Protein AF-A0A2E6X6Z6-F1 (afdb_monomer_lite)

Secondary structure (DSSP, 8-state):
--HHHHHHHHHHHHHHHHHHHHHHHHHHHHHHHHHHHHH----EEE-TT--GGGTT-EEETTT--BS-HHHH-

Sequence (73 aa):
MSILLEENIVKREEILYYMKIIENLKKDIKNNEKIIFKKCAHVFVRDPNALFDDGCKKYCKKCLLWADKYMYE

Foldseek 3Di:
DDPVVVVVVVVVVVVVVVVVVVVVVVVVVLQVVLVCVVPDPFDWDADPPQDPVSRQFTAGPPSRHTPDVPSND

Structure (mmCIF, N/CA/C/O backbone):
data_AF-A0A2E6X6Z6-F1
#
_entry.id   AF-A0A2E6X6Z6-F1
#
loop_
_atom_site.group_PDB
_atom_site.id
_atom_site.type_symbol
_atom_site.label_atom_id
_atom_site.label_alt_id
_atom_site.label_comp_id
_atom_site.label_asym_id
_atom_site.label_entity_id
_atom_site.label_seq_id
_atom_site.pdbx_PDB_ins_code
_atom_site.Cartn_x
_atom_site.Cartn_y
_atom_site.Cartn_z
_atom_site.occupancy
_atom_site.B_iso_or_equiv
_atom_site.auth_seq_id
_atom_site.auth_comp_id
_atom_site.auth_asym_id
_atom_site.auth_atom_id
_atom_site.pdbx_PDB_model_num
ATOM 1 N N . MET A 1 1 ? -23.672 -0.979 35.066 1.00 62.22 1 MET A N 1
ATOM 2 C CA . MET A 1 1 ? -23.164 -0.346 33.830 1.00 62.22 1 MET A CA 1
ATOM 3 C C . MET A 1 1 ? -24.281 -0.405 32.787 1.00 62.22 1 MET A C 1
ATOM 5 O O . MET A 1 1 ? -25.054 -1.349 32.857 1.0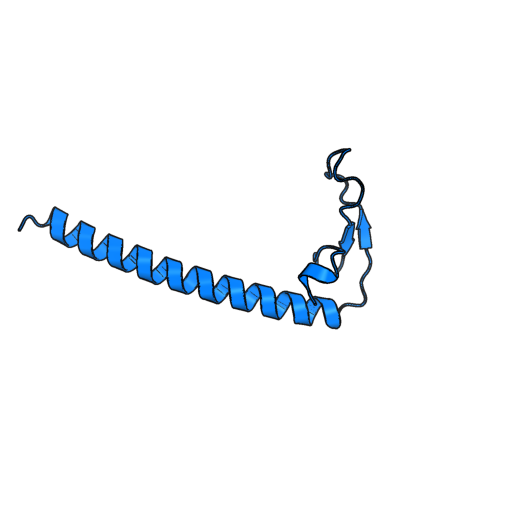0 62.22 1 MET A O 1
ATOM 9 N N . SER A 1 2 ? -24.463 0.583 31.900 1.00 86.75 2 SER A N 1
ATOM 10 C CA . SER A 1 2 ? -25.507 0.494 30.857 1.00 86.75 2 SER A CA 1
ATOM 11 C C . SER A 1 2 ? -25.044 -0.409 29.705 1.0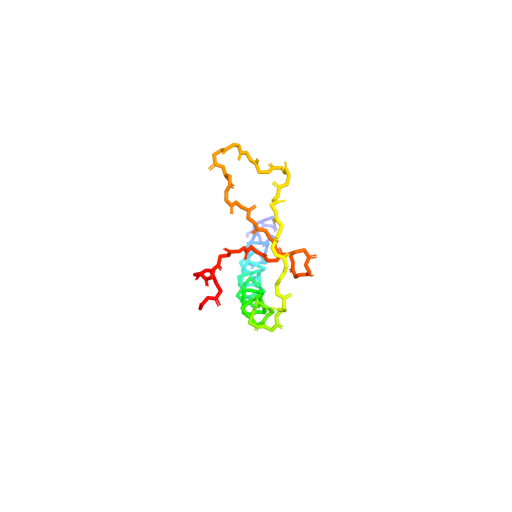0 86.75 2 SER A C 1
ATOM 13 O O . SER A 1 2 ? -23.882 -0.339 29.315 1.00 86.75 2 SER A O 1
ATOM 15 N N . ILE A 1 3 ? -25.943 -1.219 29.135 1.00 92.88 3 ILE A N 1
ATOM 16 C CA . ILE A 1 3 ? -25.655 -2.148 28.016 1.00 92.88 3 ILE A CA 1
ATOM 17 C C . ILE A 1 3 ? -24.976 -1.418 26.841 1.00 92.88 3 ILE A C 1
ATOM 19 O O . ILE A 1 3 ? -23.990 -1.887 26.283 1.00 92.88 3 ILE A O 1
ATOM 23 N N . LEU A 1 4 ? -25.430 -0.198 26.538 1.00 94.62 4 LEU A N 1
ATOM 24 C CA . LEU A 1 4 ? -24.844 0.646 25.491 1.00 94.62 4 LEU A CA 1
ATOM 25 C C . LEU A 1 4 ? -23.394 1.070 25.777 1.00 94.62 4 LEU A C 1
ATOM 27 O O . LEU A 1 4 ? -22.647 1.374 24.846 1.00 94.62 4 LEU A O 1
ATOM 31 N N . LEU A 1 5 ? -22.983 1.147 27.046 1.00 94.44 5 LEU A N 1
ATOM 32 C CA . LEU A 1 5 ? -21.595 1.453 27.386 1.00 94.44 5 LEU A CA 1
ATOM 33 C C . LEU A 1 5 ? -20.691 0.254 27.091 1.00 94.44 5 LEU A C 1
ATOM 35 O O . LEU A 1 5 ? -19.621 0.437 26.518 1.00 94.44 5 LEU A O 1
ATOM 39 N N . GLU A 1 6 ? -21.140 -0.953 27.433 1.00 94.00 6 GLU A N 1
ATOM 40 C CA . GLU A 1 6 ? -20.412 -2.199 27.168 1.00 94.00 6 GLU A CA 1
ATOM 41 C C . GLU A 1 6 ? -20.251 -2.428 25.659 1.00 94.00 6 GLU A C 1
ATOM 43 O O . GLU A 1 6 ? -19.135 -2.642 25.188 1.00 94.00 6 GLU A O 1
ATOM 48 N N . GLU A 1 7 ? -21.315 -2.241 24.874 1.00 95.94 7 GLU A N 1
ATOM 49 C CA . GLU A 1 7 ? -21.244 -2.314 23.407 1.00 95.94 7 GLU A CA 1
ATOM 50 C C . GLU A 1 7 ? -20.252 -1.307 22.805 1.00 95.94 7 GLU A C 1
ATOM 52 O O . GLU A 1 7 ? -19.536 -1.616 21.851 1.00 95.94 7 GLU A O 1
ATOM 57 N N . ASN A 1 8 ? -20.193 -0.087 23.348 1.00 96.75 8 ASN A N 1
ATOM 58 C CA . ASN A 1 8 ? -19.254 0.928 22.873 1.00 96.75 8 ASN A CA 1
ATOM 59 C C . ASN A 1 8 ? -17.800 0.590 23.215 1.00 96.75 8 ASN A C 1
ATOM 61 O O . ASN A 1 8 ? -16.910 0.925 22.433 1.00 96.75 8 ASN A O 1
ATOM 65 N N . ILE A 1 9 ? -17.547 -0.046 24.360 1.00 96.69 9 ILE A N 1
ATOM 66 C CA . ILE A 1 9 ? -16.205 -0.511 24.730 1.00 96.69 9 ILE A CA 1
ATOM 67 C C . ILE A 1 9 ? -15.748 -1.581 23.737 1.00 96.69 9 ILE A C 1
ATOM 69 O O . ILE A 1 9 ? -14.690 -1.416 23.132 1.00 96.69 9 ILE A O 1
ATOM 73 N N . VAL A 1 10 ? -16.588 -2.586 23.470 1.00 97.12 10 VAL A N 1
ATOM 74 C CA . VAL A 1 10 ? -16.288 -3.652 22.498 1.00 97.12 10 VAL A CA 1
ATOM 75 C C . VAL A 1 10 ? -15.993 -3.071 21.112 1.00 97.12 10 VAL A C 1
ATOM 77 O O . VAL A 1 10 ? -14.953 -3.360 20.525 1.00 97.12 10 VAL A O 1
ATOM 80 N N . LYS A 1 11 ? -16.837 -2.161 20.609 1.00 97.62 11 LYS A N 1
ATOM 81 C CA . LYS A 1 11 ? -16.614 -1.518 19.299 1.00 97.62 11 LYS A CA 1
ATOM 82 C C . LYS A 1 11 ? -15.309 -0.719 19.243 1.00 97.62 11 LYS A C 1
ATOM 84 O O . LYS A 1 11 ? -14.657 -0.670 18.203 1.00 97.62 11 LYS A O 1
ATOM 89 N N . ARG A 1 12 ? -14.905 -0.074 20.343 1.00 97.31 12 ARG A N 1
ATOM 90 C CA . ARG A 1 12 ? -13.617 0.639 20.414 1.00 97.31 12 ARG A CA 1
ATOM 91 C C . ARG A 1 12 ? -12.438 -0.326 20.348 1.00 97.31 12 ARG A C 1
ATOM 93 O O . ARG A 1 12 ? -11.462 -0.025 19.666 1.00 97.31 12 ARG A O 1
ATOM 100 N N . GLU A 1 13 ? -12.529 -1.470 21.014 1.00 97.94 13 GLU A N 1
ATOM 101 C CA . GLU A 1 13 ? -11.507 -2.518 20.943 1.00 97.94 13 GLU A CA 1
ATOM 102 C C . GLU A 1 13 ? -11.399 -3.105 19.530 1.00 97.94 13 GLU A C 1
ATOM 104 O O . GLU A 1 13 ? -10.292 -3.239 19.005 1.00 97.94 13 GLU A O 1
ATOM 109 N N . GLU A 1 14 ? -12.531 -3.355 18.867 1.00 98.31 14 GLU A N 1
ATOM 110 C CA . GLU A 1 14 ? -12.565 -3.790 17.467 1.00 98.31 14 GLU A CA 1
ATOM 111 C C . GLU A 1 14 ? -11.905 -2.768 16.536 1.00 98.31 14 GLU A C 1
ATOM 113 O O . GLU A 1 14 ? -11.093 -3.140 15.686 1.00 98.31 14 GLU A O 1
ATOM 118 N N . ILE A 1 15 ? -12.187 -1.472 16.713 1.00 98.25 15 ILE A N 1
ATOM 119 C CA . ILE A 1 15 ? -11.535 -0.405 15.938 1.00 98.25 15 ILE A CA 1
ATOM 120 C C . ILE A 1 15 ? -10.014 -0.491 16.086 1.00 98.25 15 ILE A C 1
ATOM 122 O O . ILE A 1 15 ? -9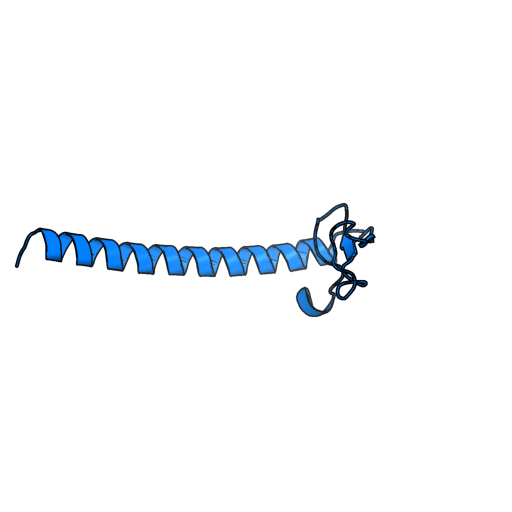.301 -0.482 15.082 1.00 98.25 15 ILE A O 1
ATOM 126 N N . LEU A 1 16 ? -9.506 -0.615 17.314 1.00 98.00 16 LEU A N 1
ATOM 127 C CA . LEU A 1 16 ? -8.065 -0.716 17.560 1.00 98.00 16 LEU A CA 1
ATOM 128 C C . LEU A 1 16 ? -7.462 -1.972 16.918 1.00 98.00 16 LEU A C 1
ATOM 130 O O . LEU A 1 16 ? -6.382 -1.910 16.321 1.00 98.00 16 LEU A O 1
ATOM 134 N N . TYR A 1 17 ? -8.172 -3.097 16.991 1.00 98.12 17 TYR A N 1
ATOM 135 C CA . TYR A 1 17 ? -7.775 -4.342 16.345 1.00 98.12 17 TYR A CA 1
ATOM 136 C C . TYR A 1 17 ? -7.661 -4.185 14.820 1.00 98.12 17 TYR A C 1
ATOM 138 O O . TYR A 1 17 ? -6.609 -4.480 14.243 1.00 98.12 17 TYR A O 1
ATOM 146 N N . TYR A 1 18 ? -8.692 -3.647 14.162 1.00 98.31 18 TYR A N 1
ATOM 147 C CA . TYR A 1 18 ? -8.676 -3.442 12.713 1.00 98.31 18 TYR A CA 1
ATOM 148 C C . TYR A 1 18 ? -7.652 -2.394 12.279 1.00 98.31 18 TYR A C 1
ATOM 150 O O . TYR A 1 18 ? -6.997 -2.576 11.253 1.00 98.31 18 TYR A O 1
ATOM 158 N N . MET A 1 19 ? -7.436 -1.336 13.066 1.00 98.19 19 MET A N 1
ATOM 159 C CA . MET A 1 19 ? -6.377 -0.359 12.799 1.00 98.19 19 MET A CA 1
ATOM 160 C C . MET A 1 19 ? -4.996 -1.021 12.760 1.00 98.19 19 MET A C 1
ATOM 162 O O . MET A 1 19 ? -4.220 -0.758 11.839 1.00 98.19 19 MET A O 1
ATOM 166 N N . LYS A 1 20 ? -4.710 -1.928 13.701 1.00 98.06 20 LYS A N 1
ATOM 167 C CA . LYS A 1 20 ? -3.453 -2.687 13.723 1.00 98.06 20 LYS A CA 1
ATOM 168 C C . LYS A 1 20 ? -3.308 -3.596 12.500 1.00 98.06 20 LYS A C 1
ATOM 170 O O . LYS A 1 20 ? -2.227 -3.667 11.916 1.00 98.06 20 LYS A O 1
ATOM 175 N N . ILE A 1 21 ? -4.385 -4.265 12.082 1.00 98.38 21 ILE A N 1
ATOM 176 C CA . ILE A 1 21 ? -4.380 -5.081 10.857 1.00 98.38 21 ILE A CA 1
ATOM 177 C C . ILE A 1 21 ? -4.091 -4.215 9.632 1.00 98.38 21 ILE A C 1
ATOM 179 O O . ILE A 1 21 ? -3.221 -4.559 8.835 1.00 98.38 21 ILE A O 1
ATOM 183 N N . ILE A 1 22 ? -4.784 -3.083 9.492 1.00 98.25 22 ILE A N 1
ATOM 184 C CA . ILE A 1 22 ? -4.587 -2.148 8.380 1.00 98.25 22 ILE A CA 1
ATOM 185 C C . ILE A 1 22 ? -3.134 -1.671 8.336 1.00 98.25 22 ILE A C 1
ATOM 187 O O . ILE A 1 22 ? -2.549 -1.595 7.257 1.00 98.25 22 ILE A O 1
ATOM 191 N N . GLU A 1 23 ? -2.531 -1.360 9.483 1.00 98.12 23 GLU A N 1
ATOM 192 C CA . GLU A 1 23 ? -1.131 -0.941 9.541 1.00 98.12 23 GLU A CA 1
ATOM 193 C C . GLU A 1 23 ? -0.177 -2.044 9.060 1.00 98.12 23 GLU A C 1
ATOM 195 O O . GLU A 1 23 ? 0.728 -1.773 8.268 1.00 98.12 23 GLU A O 1
ATOM 200 N N . ASN A 1 24 ? -0.398 -3.289 9.483 1.00 98.25 24 ASN A N 1
ATOM 201 C CA . ASN A 1 24 ? 0.407 -4.425 9.037 1.00 98.25 24 ASN A CA 1
ATOM 202 C C . ASN A 1 24 ? 0.249 -4.673 7.532 1.00 98.25 24 ASN A C 1
ATOM 204 O O . ASN A 1 24 ? 1.247 -4.748 6.821 1.00 98.25 24 ASN A O 1
ATOM 208 N N . LEU A 1 25 ? -0.984 -4.679 7.021 1.00 98.25 25 LEU A N 1
ATOM 209 C CA . LEU A 1 25 ? -1.244 -4.839 5.588 1.00 98.25 25 LEU A CA 1
ATOM 210 C C . LEU A 1 25 ? -0.607 -3.716 4.763 1.00 98.25 25 LEU A C 1
ATOM 212 O O . LEU A 1 25 ? -0.059 -3.974 3.696 1.00 98.25 25 LEU A O 1
ATOM 216 N N . LYS A 1 26 ? -0.611 -2.472 5.257 1.00 96.94 26 LYS A N 1
ATOM 217 C CA . LYS A 1 26 ? 0.098 -1.358 4.607 1.00 96.94 26 LYS A CA 1
ATOM 218 C C . LYS A 1 26 ? 1.608 -1.599 4.538 1.00 96.94 26 LYS A C 1
ATOM 220 O O . LYS A 1 26 ? 2.219 -1.286 3.516 1.00 96.94 26 LYS A O 1
ATOM 225 N N . LYS A 1 27 ? 2.218 -2.153 5.594 1.00 96.62 27 LYS A N 1
ATOM 226 C CA . LYS A 1 27 ? 3.644 -2.533 5.591 1.00 96.62 27 LYS A CA 1
ATOM 227 C C . LYS A 1 27 ? 3.914 -3.637 4.571 1.00 96.62 27 LYS A C 1
ATOM 229 O O . LYS A 1 27 ? 4.863 -3.517 3.798 1.00 96.62 27 LYS A O 1
ATOM 234 N N . ASP A 1 28 ? 3.058 -4.652 4.517 1.00 97.56 28 ASP A N 1
ATOM 235 C CA . ASP A 1 28 ? 3.185 -5.761 3.568 1.00 97.56 28 ASP A CA 1
ATOM 236 C C . ASP A 1 28 ? 3.031 -5.293 2.119 1.00 97.56 28 ASP A C 1
ATOM 238 O O . ASP A 1 28 ? 3.848 -5.647 1.270 1.00 97.56 28 ASP A O 1
ATOM 242 N N . ILE A 1 29 ? 2.046 -4.431 1.840 1.00 95.75 29 ILE A N 1
ATOM 243 C CA . ILE A 1 29 ? 1.880 -3.786 0.531 1.00 95.75 29 ILE A CA 1
ATOM 244 C C . ILE A 1 29 ? 3.166 -3.057 0.153 1.00 95.75 29 ILE A C 1
ATOM 246 O O . ILE A 1 29 ? 3.723 -3.336 -0.903 1.00 95.75 29 ILE A O 1
ATOM 250 N N . LYS A 1 30 ? 3.705 -2.206 1.033 1.00 93.69 30 LYS A N 1
ATOM 251 C CA . LYS A 1 30 ? 4.940 -1.460 0.752 1.00 93.69 30 LYS A CA 1
ATOM 252 C C . LYS A 1 30 ? 6.128 -2.387 0.468 1.00 93.69 30 LYS A C 1
ATOM 254 O O . LYS A 1 30 ? 6.912 -2.127 -0.442 1.00 93.69 30 LYS A O 1
ATOM 259 N N . ASN A 1 31 ? 6.267 -3.482 1.212 1.00 94.94 31 ASN A N 1
ATOM 260 C CA . ASN A 1 31 ? 7.315 -4.477 0.969 1.00 94.94 31 ASN A CA 1
ATOM 261 C C . ASN A 1 31 ? 7.144 -5.162 -0.395 1.00 94.94 31 ASN A C 1
ATOM 263 O O . ASN A 1 31 ? 8.113 -5.311 -1.142 1.00 94.94 31 ASN A O 1
ATOM 267 N N . ASN A 1 32 ? 5.912 -5.525 -0.749 1.00 96.06 32 ASN A N 1
ATOM 268 C CA . ASN A 1 32 ? 5.597 -6.112 -2.047 1.00 96.06 32 ASN A CA 1
ATOM 269 C C . ASN A 1 32 ? 5.863 -5.127 -3.188 1.00 96.06 32 ASN A C 1
ATOM 271 O O . ASN A 1 32 ? 6.475 -5.511 -4.183 1.00 96.06 32 ASN A O 1
ATOM 275 N N . GLU A 1 33 ? 5.493 -3.856 -3.035 1.00 95.00 33 GLU A N 1
ATOM 276 C CA . GLU A 1 33 ? 5.783 -2.802 -4.009 1.00 95.00 33 GLU A CA 1
ATOM 277 C C . GLU A 1 33 ? 7.289 -2.667 -4.256 1.00 95.00 33 GLU A C 1
ATOM 279 O O . GLU A 1 33 ? 7.707 -2.627 -5.411 1.00 95.00 33 GLU A O 1
ATOM 284 N N . LYS A 1 34 ? 8.126 -2.708 -3.207 1.00 93.75 34 LYS A N 1
ATOM 285 C CA . LYS A 1 34 ? 9.595 -2.712 -3.357 1.00 93.75 34 LYS A CA 1
ATOM 286 C C . LYS A 1 34 ? 10.090 -3.887 -4.202 1.00 93.75 34 LYS A C 1
ATOM 288 O O . LYS A 1 34 ? 10.949 -3.718 -5.069 1.00 93.75 34 LYS A O 1
ATOM 293 N N . ILE A 1 35 ? 9.558 -5.086 -3.965 1.00 94.81 35 ILE A N 1
ATOM 294 C CA . ILE A 1 35 ? 9.931 -6.294 -4.717 1.00 94.81 35 ILE A CA 1
ATOM 295 C C . ILE A 1 35 ? 9.472 -6.183 -6.174 1.00 94.81 35 ILE A C 1
ATOM 297 O O . ILE A 1 35 ? 10.250 -6.458 -7.090 1.00 94.81 35 ILE A O 1
ATOM 301 N N . ILE A 1 36 ? 8.225 -5.763 -6.395 1.00 95.00 36 ILE A N 1
ATOM 302 C CA . ILE A 1 36 ? 7.645 -5.558 -7.725 1.00 95.00 36 ILE A CA 1
ATOM 303 C C . ILE A 1 36 ? 8.463 -4.521 -8.491 1.00 95.00 36 ILE A C 1
ATOM 305 O O . ILE A 1 36 ? 8.823 -4.761 -9.642 1.00 95.00 36 ILE A O 1
ATOM 309 N N . PHE A 1 37 ? 8.815 -3.405 -7.854 1.00 94.19 37 PHE A N 1
ATOM 310 C CA . PHE A 1 37 ? 9.607 -2.348 -8.465 1.00 94.19 37 PHE A CA 1
ATOM 311 C C . PHE A 1 37 ? 10.985 -2.849 -8.905 1.00 94.19 37 PHE A C 1
ATOM 313 O O . PHE A 1 37 ? 11.412 -2.549 -10.015 1.00 94.19 37 PHE A O 1
ATOM 320 N N . LYS A 1 38 ? 11.664 -3.660 -8.087 1.00 92.19 38 LYS A N 1
ATOM 321 C CA . LYS A 1 38 ? 12.979 -4.229 -8.435 1.00 92.19 38 LYS A CA 1
ATOM 322 C C . LYS A 1 38 ? 12.911 -5.259 -9.567 1.00 92.19 38 LYS A C 1
ATOM 324 O O . LYS A 1 38 ? 13.873 -5.402 -10.313 1.00 92.19 38 LYS A O 1
ATOM 329 N N . LYS A 1 39 ? 11.794 -5.984 -9.697 1.00 94.81 39 LYS A N 1
ATOM 330 C CA . LYS A 1 39 ? 11.611 -7.032 -10.718 1.00 94.81 39 LYS A CA 1
ATOM 331 C C . LYS A 1 39 ? 11.003 -6.522 -12.026 1.00 94.81 39 LYS A C 1
ATOM 333 O O . LYS A 1 39 ? 11.168 -7.159 -13.063 1.00 94.81 39 LYS A O 1
ATOM 338 N N . CYS A 1 40 ? 10.259 -5.420 -11.996 1.00 94.56 40 CYS A N 1
ATOM 339 C CA . CYS A 1 40 ? 9.554 -4.923 -13.169 1.00 94.56 40 CYS A CA 1
ATOM 340 C C . CYS A 1 40 ? 10.525 -4.292 -14.178 1.00 94.56 40 CYS A C 1
ATOM 342 O O . CYS A 1 40 ? 11.274 -3.374 -13.855 1.00 94.56 40 CYS A O 1
ATOM 344 N N . ALA A 1 41 ? 10.446 -4.716 -15.441 1.00 94.69 41 ALA A N 1
ATOM 345 C CA . ALA A 1 41 ? 11.043 -3.990 -16.560 1.00 94.69 41 ALA A CA 1
ATOM 346 C C . ALA A 1 41 ? 10.179 -2.758 -16.884 1.00 94.69 41 ALA A C 1
ATOM 348 O O . ALA A 1 41 ? 9.299 -2.817 -17.759 1.00 94.69 41 ALA A O 1
ATOM 349 N N . HIS A 1 42 ? 10.383 -1.688 -16.110 1.00 93.12 42 HIS A N 1
ATOM 350 C CA . HIS A 1 42 ? 9.523 -0.506 -16.082 1.00 93.12 42 HIS A CA 1
ATOM 351 C C . HIS A 1 42 ? 9.337 0.145 -17.448 1.00 93.12 42 HIS A C 1
ATOM 353 O O . HIS A 1 42 ? 10.273 0.283 -18.230 1.00 93.12 42 HIS A O 1
ATOM 359 N N . VAL A 1 43 ? 8.109 0.595 -17.707 1.00 94.88 43 VAL A N 1
ATOM 360 C CA . VAL A 1 43 ? 7.788 1.458 -18.847 1.00 94.88 43 VAL A CA 1
ATOM 361 C C . VAL A 1 43 ? 7.014 2.649 -18.313 1.00 94.88 43 VAL A C 1
ATOM 363 O O . VAL A 1 43 ? 5.798 2.581 -18.123 1.00 94.88 43 VAL A O 1
ATOM 366 N N . PHE A 1 44 ? 7.754 3.711 -18.013 1.00 92.50 44 PHE A N 1
ATOM 367 C CA . PHE A 1 44 ? 7.210 4.914 -17.407 1.00 92.50 44 PHE A CA 1
ATOM 368 C C . PHE A 1 44 ? 6.446 5.748 -18.430 1.00 92.50 44 PHE A C 1
ATOM 370 O O . PHE A 1 44 ? 6.965 6.081 -19.494 1.00 92.50 44 PHE A O 1
ATOM 377 N N . VAL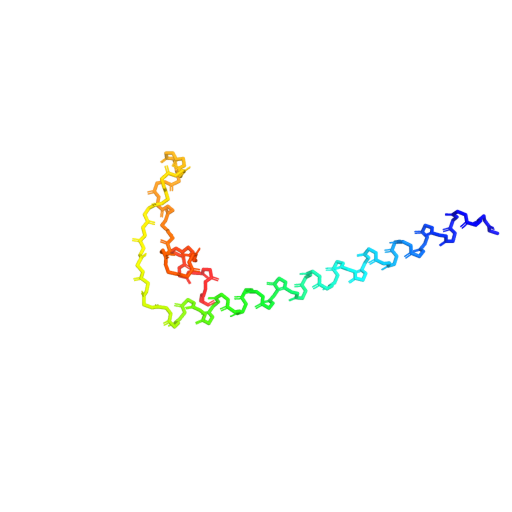 A 1 45 ? 5.214 6.095 -18.081 1.00 91.31 45 VAL A N 1
ATOM 378 C CA . VAL A 1 45 ? 4.341 6.983 -18.845 1.00 91.31 45 VAL A CA 1
ATOM 379 C C . VAL A 1 45 ? 3.916 8.138 -17.948 1.00 91.31 45 VAL A C 1
ATOM 381 O O . VAL A 1 45 ? 3.838 7.988 -16.729 1.00 91.31 45 VAL A O 1
ATOM 384 N N . ARG A 1 46 ? 3.691 9.310 -18.541 1.00 86.44 46 ARG A N 1
ATOM 385 C CA . ARG A 1 46 ? 3.180 10.473 -17.810 1.00 86.44 46 ARG A CA 1
ATOM 386 C C . ARG A 1 46 ? 1.715 10.233 -17.457 1.00 86.44 46 ARG A C 1
ATOM 388 O O . ARG A 1 46 ? 0.963 9.762 -18.308 1.00 86.44 46 ARG A O 1
ATOM 395 N N . ASP A 1 47 ? 1.323 10.566 -16.233 1.00 82.12 47 ASP A N 1
ATOM 396 C CA . ASP A 1 47 ? -0.090 10.590 -15.867 1.00 82.12 47 ASP A CA 1
ATOM 397 C C . ASP A 1 47 ? -0.801 11.746 -16.602 1.00 82.12 47 ASP A C 1
ATOM 399 O O . ASP A 1 47 ? -0.404 12.902 -16.424 1.00 82.12 47 ASP A O 1
ATOM 403 N N . PRO A 1 48 ? -1.808 11.467 -17.457 1.00 74.94 48 PRO A N 1
ATOM 404 C CA . PRO A 1 48 ? -2.543 12.506 -18.177 1.00 74.94 48 PRO A CA 1
ATOM 405 C C . PRO A 1 48 ? -3.381 13.399 -17.253 1.00 74.94 48 PRO A C 1
ATOM 407 O O . PRO A 1 48 ? -3.733 14.503 -17.655 1.00 74.94 48 PRO A O 1
ATOM 410 N N . ASN A 1 49 ? -3.680 12.944 -16.032 1.00 78.75 49 ASN A N 1
ATOM 411 C CA . ASN A 1 49 ? -4.465 13.685 -15.045 1.00 78.75 49 ASN A CA 1
ATOM 412 C C . ASN A 1 49 ? -3.593 14.467 -14.051 1.00 78.75 49 ASN A C 1
ATOM 414 O O . ASN A 1 49 ? -4.126 15.122 -13.155 1.00 78.75 49 ASN A O 1
ATOM 418 N N . ALA A 1 50 ? -2.263 14.399 -14.176 1.00 71.88 50 ALA A N 1
ATOM 419 C CA . ALA A 1 50 ? -1.367 15.173 -13.329 1.00 71.88 50 ALA A CA 1
ATOM 420 C C . ALA A 1 50 ? -1.580 16.677 -13.562 1.00 71.88 50 ALA A C 1
ATOM 422 O O . ALA A 1 50 ? -1.532 17.155 -14.699 1.00 71.88 50 ALA A O 1
ATOM 423 N N . LEU A 1 51 ? -1.790 17.424 -12.474 1.00 71.19 51 LEU A N 1
ATOM 424 C CA . LEU A 1 51 ? -1.866 18.885 -12.501 1.00 71.19 51 LEU A CA 1
ATOM 425 C C . LEU A 1 51 ? -0.556 19.483 -13.048 1.00 71.19 51 LEU A C 1
ATOM 427 O O . LEU A 1 51 ? 0.494 18.842 -13.025 1.00 71.19 51 LEU A O 1
ATOM 431 N N . PHE A 1 52 ? -0.612 20.719 -13.551 1.00 57.50 52 PHE A N 1
ATOM 432 C CA . PHE A 1 52 ? 0.523 21.391 -14.204 1.00 57.50 52 PHE A CA 1
ATOM 433 C C . PHE A 1 52 ? 1.790 21.438 -13.323 1.00 57.50 52 PHE A C 1
ATOM 435 O O . PHE A 1 52 ? 2.889 21.215 -13.829 1.00 57.50 52 PHE A O 1
ATOM 442 N N . ASP A 1 53 ? 1.621 21.596 -12.006 1.00 60.97 53 ASP A N 1
ATOM 443 C CA . ASP A 1 53 ? 2.713 21.616 -11.018 1.00 60.97 53 ASP A CA 1
ATOM 444 C C . ASP A 1 53 ? 3.245 20.215 -10.652 1.00 60.97 53 ASP A C 1
ATOM 446 O O . ASP A 1 53 ? 4.334 20.072 -10.103 1.00 60.97 53 ASP A O 1
ATOM 450 N N . ASP A 1 54 ? 2.514 19.160 -11.016 1.00 62.19 54 ASP A N 1
ATOM 451 C CA . ASP A 1 54 ? 2.854 17.745 -10.818 1.00 62.19 54 ASP A CA 1
ATOM 452 C C . ASP A 1 54 ? 3.570 17.149 -12.050 1.00 62.19 54 ASP A C 1
ATOM 454 O O . ASP A 1 54 ? 3.630 15.928 -12.223 1.00 62.19 54 ASP A O 1
ATOM 458 N N . GLY A 1 55 ? 4.114 18.005 -12.930 1.00 54.03 55 GLY A N 1
ATOM 459 C CA . GLY A 1 55 ? 4.582 17.707 -14.295 1.00 54.03 55 GLY A CA 1
ATOM 460 C C . GLY A 1 55 ? 5.594 16.562 -14.470 1.00 54.03 55 GLY A C 1
ATOM 461 O O . GLY A 1 55 ? 5.883 16.166 -15.601 1.00 54.03 55 GLY A O 1
ATOM 462 N N . CYS A 1 56 ? 6.079 15.980 -13.375 1.00 61.00 56 CYS A N 1
ATOM 463 C CA . CYS A 1 56 ? 7.006 14.855 -13.343 1.00 61.00 56 CYS A CA 1
ATOM 464 C C . CYS A 1 56 ? 6.402 13.539 -12.820 1.00 61.00 56 CYS A C 1
ATOM 466 O O . CYS A 1 56 ? 7.130 12.545 -12.763 1.00 61.00 56 CYS A O 1
ATOM 468 N N . LYS A 1 57 ? 5.103 13.477 -12.485 1.00 76.31 57 LYS A N 1
ATOM 469 C CA . LYS A 1 57 ? 4.443 12.227 -12.072 1.00 76.31 57 LYS A CA 1
ATOM 470 C C . LYS A 1 57 ? 4.347 11.254 -13.245 1.00 76.31 57 LYS A C 1
ATOM 472 O O . LYS A 1 57 ? 3.446 11.298 -14.086 1.00 76.31 57 LYS A O 1
ATOM 477 N N . LYS A 1 58 ? 5.337 10.369 -13.311 1.00 88.00 58 LYS A N 1
ATOM 478 C CA . LYS A 1 58 ? 5.357 9.215 -14.202 1.00 88.00 58 LYS A CA 1
ATOM 479 C C . LYS A 1 58 ? 5.029 7.976 -13.389 1.00 88.00 58 LYS A C 1
ATOM 481 O O . LYS A 1 58 ? 5.560 7.808 -12.296 1.00 88.00 58 LYS A O 1
ATOM 486 N N . TYR A 1 59 ? 4.217 7.092 -13.940 1.00 91.50 59 TYR A N 1
ATOM 487 C CA . TYR A 1 59 ? 3.979 5.770 -13.374 1.00 91.50 59 TYR A CA 1
ATOM 488 C C . TYR A 1 59 ? 4.343 4.706 -14.400 1.00 91.50 59 TYR A C 1
ATOM 490 O O . TYR A 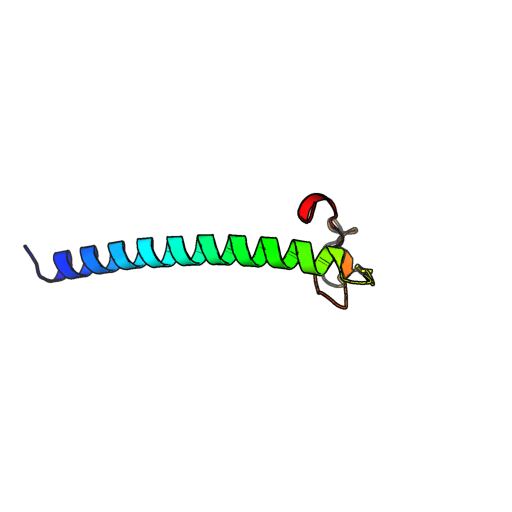1 59 ? 4.370 4.945 -15.609 1.00 91.50 59 TYR A O 1
ATOM 498 N N . CYS A 1 60 ? 4.682 3.518 -13.928 1.00 92.56 60 CYS A N 1
ATOM 499 C CA . CYS A 1 60 ? 4.934 2.388 -14.795 1.00 92.56 60 CYS A CA 1
ATOM 500 C C . CYS A 1 60 ? 3.600 1.810 -15.268 1.00 92.56 60 CYS A C 1
ATOM 502 O O . CYS A 1 60 ? 2.830 1.300 -14.463 1.00 92.56 60 CYS A O 1
ATOM 504 N N . LYS A 1 61 ? 3.342 1.777 -16.579 1.00 93.19 61 LYS A N 1
ATOM 505 C CA . LYS A 1 61 ? 2.090 1.207 -17.120 1.00 93.19 61 LYS A CA 1
ATOM 506 C C . LYS A 1 61 ? 1.900 -0.296 -16.853 1.00 93.19 61 LYS A C 1
ATOM 508 O O . LYS A 1 61 ? 0.827 -0.824 -17.107 1.00 93.19 61 LYS A O 1
ATOM 513 N N . LYS A 1 62 ? 2.958 -1.000 -16.423 1.00 94.44 62 LYS A N 1
ATOM 514 C CA . LYS A 1 62 ? 2.936 -2.448 -16.153 1.00 94.44 62 LYS A CA 1
ATOM 515 C C . LYS A 1 62 ? 2.604 -2.759 -14.698 1.00 94.44 62 LYS A C 1
ATOM 517 O O . LYS A 1 62 ? 1.715 -3.556 -14.441 1.00 94.44 62 LYS A O 1
ATOM 522 N N . CYS A 1 63 ? 3.345 -2.169 -13.759 1.00 92.44 63 CYS A N 1
ATOM 523 C CA . CYS A 1 63 ? 3.165 -2.430 -12.328 1.00 92.44 63 CYS A CA 1
ATOM 524 C C . CYS A 1 63 ? 2.381 -1.338 -11.597 1.00 92.44 63 CYS A C 1
ATOM 526 O O . CYS A 1 63 ? 2.129 -1.488 -10.409 1.00 92.44 63 CYS A O 1
ATOM 528 N N . LEU A 1 64 ? 2.020 -0.253 -12.289 1.00 90.81 64 LEU A N 1
ATOM 529 C CA . LEU A 1 64 ? 1.280 0.899 -11.766 1.00 90.81 64 LEU A CA 1
ATOM 530 C C . LEU A 1 64 ? 1.991 1.663 -10.637 1.00 90.81 64 LEU A C 1
ATOM 532 O O . LEU A 1 64 ? 1.422 2.586 -10.066 1.00 90.81 64 LEU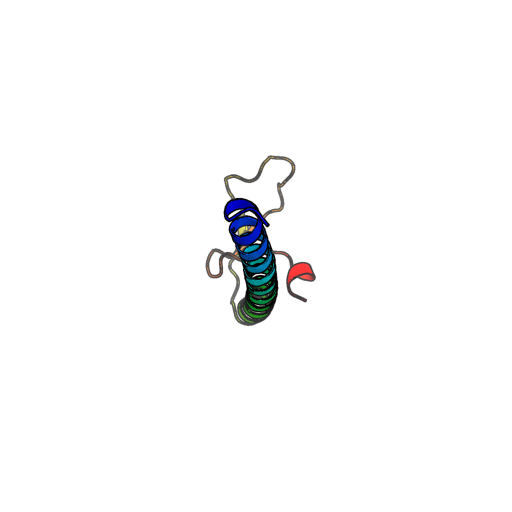 A O 1
ATOM 536 N N . LEU A 1 65 ? 3.253 1.328 -10.354 1.00 92.06 65 LEU A N 1
ATOM 537 C CA . LEU A 1 65 ? 4.082 2.030 -9.378 1.00 92.06 65 LEU A CA 1
ATOM 538 C C . LEU A 1 65 ? 4.642 3.326 -9.960 1.00 92.06 65 LEU A C 1
ATOM 540 O O . LEU A 1 65 ? 4.926 3.417 -11.159 1.00 92.06 65 LEU A O 1
ATOM 544 N N . TRP A 1 66 ? 4.839 4.318 -9.099 1.00 91.19 66 TRP A N 1
ATOM 545 C CA . TRP A 1 66 ? 5.384 5.615 -9.484 1.00 91.19 66 TRP A CA 1
ATOM 546 C C . TRP A 1 66 ? 6.872 5.521 -9.833 1.00 91.19 66 TRP A C 1
ATOM 548 O O . TRP A 1 66 ? 7.591 4.638 -9.371 1.00 91.19 66 TRP A O 1
ATOM 558 N N . ALA A 1 67 ? 7.357 6.443 -10.658 1.00 86.38 67 ALA A N 1
ATOM 559 C CA . ALA A 1 67 ? 8.768 6.582 -11.004 1.00 86.38 67 ALA A CA 1
ATOM 560 C C . ALA A 1 67 ? 9.563 7.256 -9.871 1.00 86.38 67 ALA A C 1
ATOM 562 O O . ALA A 1 67 ? 10.257 8.244 -10.098 1.00 86.38 67 ALA A O 1
ATOM 563 N N . ASP A 1 68 ? 9.444 6.732 -8.653 1.00 84.19 68 ASP A N 1
ATOM 564 C CA . ASP A 1 68 ? 10.120 7.246 -7.465 1.00 84.19 68 ASP A CA 1
ATOM 565 C C . ASP A 1 68 ? 11.021 6.163 -6.875 1.00 84.19 68 ASP A C 1
ATOM 567 O O . ASP A 1 68 ? 10.585 5.278 -6.144 1.00 84.19 68 ASP A O 1
ATOM 571 N N . LYS A 1 69 ? 12.309 6.230 -7.209 1.00 74.75 69 LYS A N 1
ATOM 572 C CA . LYS A 1 69 ? 13.288 5.259 -6.723 1.00 74.75 69 LYS A CA 1
ATOM 573 C C . LYS A 1 69 ? 13.448 5.325 -5.198 1.00 74.75 69 LYS A C 1
ATOM 575 O O . LYS A 1 69 ? 13.583 4.278 -4.578 1.00 74.75 69 LYS A O 1
ATOM 580 N N . TYR A 1 70 ? 13.371 6.513 -4.596 1.00 80.00 70 TYR A N 1
ATOM 581 C CA . TYR A 1 70 ? 13.553 6.704 -3.154 1.00 80.00 70 TYR A CA 1
ATOM 582 C C . TYR A 1 70 ? 12.414 6.083 -2.342 1.00 80.00 70 TYR A C 1
ATOM 584 O O . TYR A 1 70 ? 12.636 5.570 -1.247 1.00 80.00 70 TYR A O 1
ATOM 592 N N . MET A 1 71 ? 11.197 6.068 -2.890 1.00 80.06 71 MET A N 1
ATOM 593 C CA . MET A 1 71 ? 10.052 5.403 -2.263 1.00 80.06 71 MET A CA 1
ATOM 594 C C . MET A 1 71 ? 10.243 3.879 -2.140 1.00 80.06 71 MET A C 1
ATOM 596 O O . MET A 1 71 ? 9.725 3.264 -1.197 1.00 80.06 71 MET A O 1
ATOM 600 N N . TYR A 1 72 ? 10.998 3.278 -3.069 1.00 82.75 72 TYR A N 1
ATOM 601 C CA . TYR A 1 72 ? 11.161 1.826 -3.199 1.00 82.75 72 TYR A CA 1
ATOM 602 C C . TYR A 1 72 ? 12.580 1.301 -2.890 1.00 82.75 72 TYR A C 1
ATOM 604 O O . TYR A 1 72 ? 12.804 0.085 -2.972 1.00 82.75 72 TYR A O 1
ATOM 612 N N . GLU A 1 73 ? 13.519 2.179 -2.517 1.00 71.81 73 GLU A N 1
ATOM 613 C CA . GLU A 1 73 ? 14.852 1.823 -1.998 1.00 71.81 73 GLU A CA 1
ATOM 614 C C . GLU A 1 73 ? 14.792 1.204 -0.591 1.00 71.81 73 GLU A C 1
ATOM 616 O O . GLU A 1 73 ? 13.925 1.571 0.244 1.00 71.81 73 GLU A O 1
#

pLDDT: mean 89.02, std 11.37, range [54.03, 98.38]

Radius of gyration: 19.93 Å; chains: 1; bounding box: 40×29×53 Å